Protein AF-A0A177BZF6-F1 (afdb_monomer)

Mean predicted aligned error: 12.52 Å

pLDDT: mean 72.09, std 21.75, range [30.7, 95.81]

Foldseek 3Di:
DPPLVPDDPVVLLVVLCVQQPVPAQADEFDDLALVVCCVPNVVGCQCVRDLVSVLSSVLSNLQRHAYEYQAVSRLVNVLVVCVVSPNNVSNLVRHAAYFHDPPPPDDPDDDPDRDGDRDGNDDVVVVVVVVVVVVVVVVVVVVVVVPPD

Structure (mmCIF, N/CA/C/O backbone):
data_AF-A0A177BZF6-F1
#
_entry.id   AF-A0A177BZF6-F1
#
loop_
_atom_site.group_PDB
_atom_site.id
_atom_site.type_symbol
_atom_site.label_atom_id
_atom_site.label_alt_id
_atom_site.label_comp_id
_atom_site.label_asym_id
_atom_site.label_entity_id
_atom_site.label_seq_id
_atom_site.pdbx_PD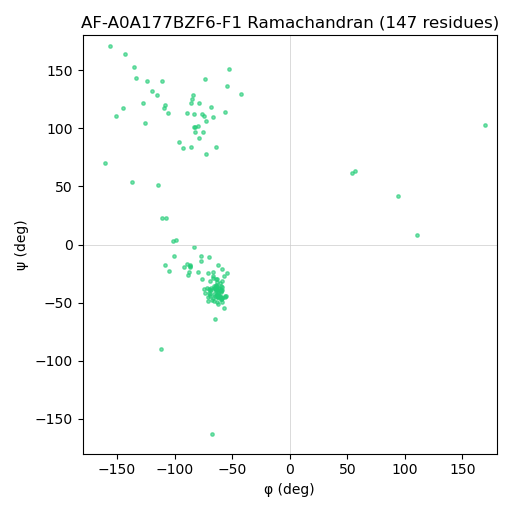B_ins_code
_atom_site.Cartn_x
_atom_site.Cartn_y
_atom_site.Cartn_z
_atom_site.occupancy
_atom_site.B_iso_or_equiv
_atom_site.auth_seq_id
_atom_site.auth_comp_id
_atom_site.auth_asym_id
_atom_site.auth_atom_id
_atom_site.pdbx_PDB_model_num
ATOM 1 N N . MET A 1 1 ? -21.850 8.627 13.837 1.00 49.38 1 MET A N 1
ATOM 2 C CA . MET A 1 1 ? -20.399 8.336 13.934 1.00 49.38 1 MET A CA 1
ATOM 3 C C . MET A 1 1 ? -20.130 7.046 13.176 1.00 49.38 1 MET A C 1
ATOM 5 O O . MET A 1 1 ? -20.983 6.170 13.214 1.00 49.38 1 MET A O 1
ATOM 9 N N . ALA A 1 2 ? -19.034 6.954 12.418 1.00 60.97 2 ALA A N 1
ATOM 10 C CA . ALA A 1 2 ? -18.772 5.789 11.570 1.00 60.97 2 ALA A CA 1
ATOM 11 C C . ALA A 1 2 ? -18.469 4.546 12.442 1.00 60.97 2 ALA A C 1
ATOM 13 O O . ALA A 1 2 ? -17.469 4.572 13.160 1.00 60.97 2 ALA A O 1
ATOM 14 N N . PRO A 1 3 ? -19.279 3.470 12.376 1.00 82.12 3 PRO A N 1
ATOM 15 C CA . PRO A 1 3 ? -19.195 2.310 13.279 1.00 82.12 3 PRO A CA 1
ATOM 16 C C . PRO A 1 3 ? -17.867 1.544 13.192 1.00 82.12 3 PRO A C 1
ATOM 18 O O . PRO A 1 3 ? -17.509 0.800 14.097 1.00 82.12 3 PRO A O 1
ATOM 21 N N . PHE A 1 4 ? -17.109 1.741 12.113 1.00 89.00 4 PHE A N 1
ATOM 22 C CA . PHE A 1 4 ? -15.803 1.115 11.941 1.00 89.00 4 PHE A CA 1
ATOM 23 C C . PHE A 1 4 ? -14.714 1.760 12.813 1.00 89.00 4 PHE A C 1
ATOM 25 O O . PHE A 1 4 ? -13.881 1.064 13.382 1.00 89.00 4 PHE A O 1
ATOM 32 N N . MET A 1 5 ? -14.733 3.090 12.964 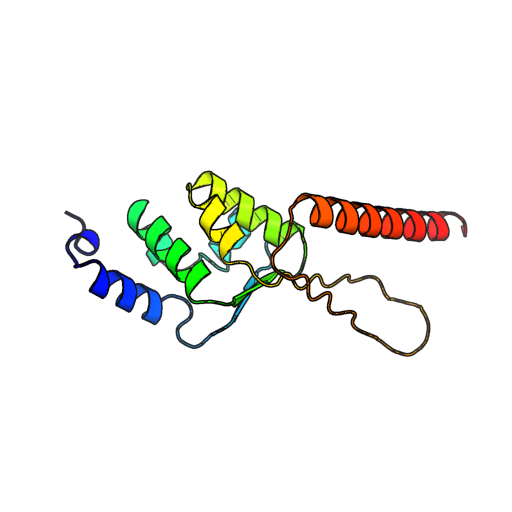1.00 91.06 5 MET A N 1
ATOM 33 C CA . MET A 1 5 ? -13.712 3.814 13.739 1.00 91.06 5 MET A CA 1
ATOM 34 C C . MET A 1 5 ? -13.914 3.699 15.254 1.00 91.06 5 MET A C 1
ATOM 36 O O . MET A 1 5 ? -13.002 4.016 16.007 1.00 91.06 5 MET A O 1
ATOM 40 N N . SER A 1 6 ? -15.085 3.243 15.708 1.00 93.62 6 SER A N 1
ATOM 41 C CA . SER A 1 6 ? -15.324 2.917 17.119 1.00 93.62 6 SER A CA 1
ATOM 42 C C . SER A 1 6 ? -14.720 1.578 17.548 1.00 93.62 6 SER A C 1
ATOM 44 O O . SER A 1 6 ? -14.713 1.278 18.737 1.00 93.62 6 SER A O 1
ATOM 46 N N . LEU A 1 7 ? -14.232 0.763 16.607 1.00 93.31 7 LEU A N 1
ATOM 47 C CA . LEU A 1 7 ? -13.551 -0.488 16.930 1.00 93.31 7 LEU A CA 1
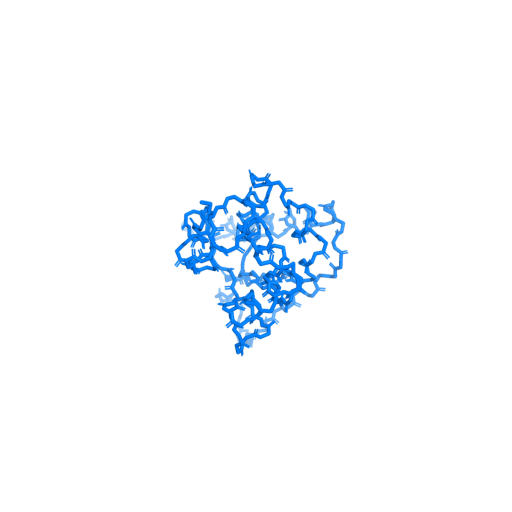ATOM 48 C C . LEU A 1 7 ? -12.146 -0.207 17.487 1.00 93.31 7 LEU A C 1
ATOM 50 O O . LEU A 1 7 ? -11.471 0.678 16.957 1.00 93.31 7 LEU A O 1
ATOM 54 N N . PRO A 1 8 ? -11.663 -0.979 18.477 1.00 95.00 8 PRO A N 1
ATOM 55 C CA . PRO A 1 8 ? -10.253 -1.004 18.863 1.00 95.00 8 PRO A CA 1
ATOM 56 C C . PRO A 1 8 ? -9.328 -1.272 17.670 1.00 95.00 8 PRO A C 1
ATOM 58 O O . PRO A 1 8 ? -9.721 -1.933 16.704 1.00 95.00 8 PRO A O 1
ATOM 61 N N . GLY A 1 9 ? -8.097 -0.758 17.732 1.00 92.31 9 GLY A N 1
ATOM 62 C CA . GLY A 1 9 ? -7.132 -0.869 16.633 1.00 92.31 9 GLY A CA 1
ATOM 63 C C . GLY A 1 9 ? -6.824 -2.319 16.261 1.00 92.31 9 GLY A C 1
ATOM 64 O O . GLY A 1 9 ? -6.748 -2.648 15.083 1.00 92.31 9 GLY A O 1
ATOM 65 N N . GLU A 1 10 ? -6.765 -3.204 17.250 1.00 94.75 10 GLU A N 1
ATOM 66 C CA . GLU A 1 10 ? -6.504 -4.634 17.090 1.00 94.75 10 GLU A CA 1
ATOM 67 C C . GLU A 1 10 ? -7.593 -5.314 16.254 1.00 94.75 10 GLU A C 1
ATOM 69 O O . GLU A 1 10 ? -7.296 -6.102 15.356 1.00 94.75 10 GLU A O 1
ATOM 74 N N . LEU A 1 11 ? -8.863 -4.964 16.497 1.00 95.75 11 LEU A N 1
ATOM 75 C CA . LEU A 1 11 ? -9.977 -5.486 15.707 1.00 95.75 11 LEU A CA 1
ATOM 76 C C . LEU A 1 11 ? -9.943 -4.948 14.276 1.00 95.75 11 LEU A C 1
ATOM 78 O O . LEU A 1 11 ? -10.239 -5.694 13.345 1.00 95.75 11 LEU A O 1
ATOM 82 N N . ARG A 1 12 ? -9.550 -3.682 14.076 1.00 95.81 12 ARG A N 1
ATOM 83 C CA . ARG A 1 12 ? -9.377 -3.131 12.723 1.00 95.81 12 ARG A CA 1
ATOM 84 C C . ARG A 1 12 ? -8.271 -3.867 11.969 1.00 95.81 12 ARG A C 1
ATOM 86 O O . ARG A 1 12 ? -8.503 -4.262 10.831 1.00 95.81 12 ARG A O 1
ATOM 93 N N . THR A 1 13 ? -7.135 -4.140 12.614 1.00 95.38 13 THR A N 1
ATOM 94 C CA . THR A 1 13 ? -6.036 -4.932 12.038 1.00 95.38 13 THR A CA 1
ATOM 95 C C . THR A 1 13 ? -6.480 -6.337 11.646 1.00 95.38 13 THR A C 1
ATOM 97 O O . THR A 1 13 ? -6.221 -6.758 10.521 1.00 95.38 13 THR A O 1
ATOM 100 N N . LEU A 1 14 ? -7.218 -7.036 12.514 1.00 95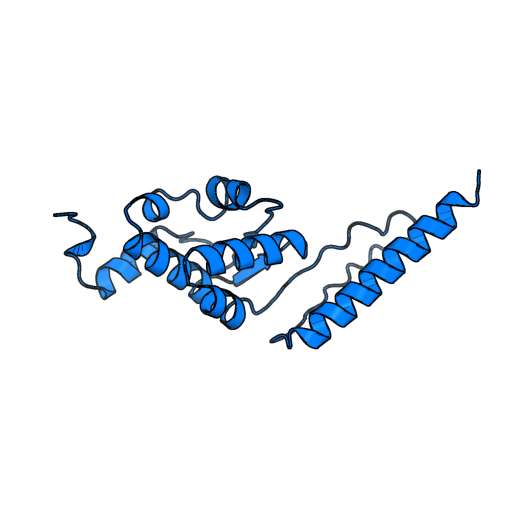.44 14 LEU A N 1
ATOM 101 C CA . LEU A 1 14 ? -7.776 -8.353 12.187 1.00 95.44 14 LEU A CA 1
ATOM 102 C C . LEU A 1 14 ? -8.717 -8.292 10.979 1.00 95.44 14 LEU A C 1
ATOM 104 O O . LEU A 1 14 ? -8.656 -9.154 10.104 1.00 95.44 14 LEU A O 1
ATOM 108 N N . ILE A 1 15 ? -9.558 -7.257 10.891 1.00 95.44 15 ILE A N 1
ATOM 109 C CA . ILE A 1 15 ? -10.420 -7.055 9.723 1.00 95.44 15 ILE A CA 1
ATOM 110 C C . ILE A 1 15 ? -9.572 -6.825 8.470 1.00 95.44 15 ILE A C 1
ATOM 112 O O . ILE A 1 15 ? -9.858 -7.439 7.443 1.00 95.44 15 ILE A O 1
ATOM 116 N N . TYR A 1 16 ? -8.529 -5.989 8.537 1.00 95.81 16 TYR A N 1
ATOM 117 C CA . TYR A 1 16 ? -7.611 -5.764 7.418 1.00 95.81 16 TYR A CA 1
ATOM 118 C C . TYR A 1 16 ? -6.992 -7.078 6.932 1.00 95.81 16 TYR A C 1
ATOM 120 O O . TYR A 1 16 ? -7.035 -7.347 5.735 1.00 95.81 16 TYR A O 1
ATOM 128 N N . ASP A 1 17 ? -6.527 -7.938 7.835 1.00 94.38 17 ASP A N 1
ATOM 129 C CA . ASP A 1 17 ? -5.926 -9.230 7.480 1.00 94.38 17 ASP A CA 1
ATOM 130 C C . ASP A 1 17 ? -6.918 -10.187 6.804 1.00 94.38 17 ASP A C 1
ATOM 132 O O . ASP A 1 17 ? -6.555 -10.921 5.881 1.00 94.38 17 ASP A O 1
ATOM 136 N N . MET A 1 18 ? -8.188 -10.148 7.213 1.00 94.31 18 MET A N 1
ATOM 137 C CA . MET A 1 18 ? -9.243 -10.976 6.623 1.00 94.31 18 MET A CA 1
ATOM 138 C C . MET A 1 18 ? -9.715 -10.474 5.253 1.00 94.31 18 MET A C 1
ATOM 140 O O . MET A 1 18 ? -10.162 -11.273 4.431 1.00 94.31 18 MET A O 1
ATOM 144 N N . VAL A 1 19 ? -9.647 -9.166 4.987 1.00 94.19 19 VAL A N 1
ATOM 145 C CA . VAL A 1 19 ? -10.209 -8.571 3.757 1.00 94.19 19 VAL A CA 1
ATOM 146 C C . VAL A 1 19 ? -9.158 -8.192 2.715 1.00 94.19 19 VAL A C 1
ATOM 148 O O . VAL A 1 19 ? -9.481 -8.090 1.529 1.00 94.19 19 VAL A O 1
ATOM 151 N N . LEU A 1 20 ? -7.904 -7.980 3.116 1.00 93.62 20 LEU A N 1
ATOM 152 C CA . LEU A 1 20 ? -6.807 -7.616 2.222 1.00 93.62 20 LEU A CA 1
ATOM 153 C C . LEU A 1 20 ? -6.069 -8.871 1.762 1.00 93.62 20 LEU A C 1
ATOM 155 O O . LEU A 1 20 ? -5.023 -9.237 2.291 1.00 93.62 20 LEU A O 1
ATOM 159 N N . PHE A 1 21 ? -6.612 -9.512 0.726 1.00 92.06 21 PHE A N 1
ATOM 160 C CA . PHE A 1 21 ? -6.009 -10.685 0.087 1.00 92.06 21 PHE A CA 1
ATOM 161 C C . PHE A 1 21 ? -5.707 -11.818 1.096 1.00 92.06 21 PHE A C 1
ATOM 163 O O . PHE A 1 21 ? -4.548 -12.213 1.250 1.00 92.06 21 PHE A O 1
ATOM 170 N N . PRO A 1 22 ? -6.730 -12.376 1.776 1.00 92.56 22 PRO A N 1
ATOM 171 C CA . PRO A 1 22 ? -6.544 -13.296 2.908 1.00 92.56 22 PRO A CA 1
ATOM 172 C C . PRO A 1 22 ? -5.746 -14.558 2.558 1.00 92.56 22 PRO A C 1
ATOM 174 O O . PRO A 1 22 ? -5.007 -15.076 3.386 1.00 92.56 22 PRO A O 1
ATOM 177 N N . HIS A 1 23 ? -5.855 -15.032 1.316 1.00 93.50 23 HIS A N 1
ATOM 178 C CA . HIS A 1 23 ? -5.192 -16.255 0.851 1.00 93.50 23 HIS A CA 1
ATOM 179 C C . HIS A 1 23 ? -3.899 -16.009 0.070 1.00 93.50 23 HIS A C 1
ATOM 181 O O . HIS A 1 23 ? -3.306 -16.956 -0.437 1.00 93.50 23 HIS A O 1
ATOM 187 N N . HIS A 1 24 ? -3.459 -14.756 -0.051 1.00 91.50 24 HIS A N 1
ATOM 188 C CA . HIS A 1 24 ? -2.267 -14.417 -0.820 1.00 91.50 24 HIS A CA 1
ATOM 189 C C . HIS A 1 24 ? -1.203 -13.856 0.119 1.00 91.50 24 HIS A C 1
ATOM 191 O O . HIS A 1 24 ? -1.465 -12.937 0.897 1.00 91.50 24 HIS A O 1
ATOM 197 N N . SER A 1 25 ? 0.003 -14.409 0.039 1.00 87.44 25 SER A N 1
ATOM 198 C CA . SER A 1 25 ? 1.205 -13.871 0.686 1.00 87.44 25 SER A CA 1
ATOM 199 C C . SER A 1 25 ? 1.907 -12.827 -0.185 1.00 87.44 25 SER A C 1
ATOM 201 O O . SER A 1 25 ? 2.689 -12.021 0.316 1.00 87.44 25 SER A O 1
ATOM 203 N N . CYS A 1 26 ? 1.608 -12.819 -1.485 1.00 87.44 26 CYS A N 1
ATOM 204 C CA . CYS A 1 26 ? 2.222 -11.953 -2.476 1.00 87.44 26 CYS A CA 1
ATOM 205 C C . CYS A 1 26 ? 1.168 -11.310 -3.385 1.00 87.44 26 CYS A C 1
ATOM 207 O O . CYS A 1 26 ? 0.168 -11.941 -3.729 1.00 87.44 26 CYS A O 1
ATOM 209 N N . ILE A 1 27 ? 1.401 -10.053 -3.767 1.00 88.81 27 ILE A N 1
ATOM 210 C CA . ILE A 1 27 ? 0.550 -9.285 -4.674 1.00 88.81 27 ILE A CA 1
ATOM 211 C C . ILE A 1 27 ? 1.417 -8.724 -5.793 1.00 88.81 27 ILE A C 1
ATOM 213 O O . ILE A 1 27 ? 2.343 -7.953 -5.543 1.00 88.81 27 ILE A O 1
ATOM 217 N N . GLN A 1 28 ? 1.075 -9.077 -7.028 1.00 88.25 28 GLN A N 1
ATOM 218 C CA . GLN A 1 28 ? 1.666 -8.468 -8.212 1.00 88.25 28 GLN A CA 1
ATOM 219 C C . GLN A 1 28 ? 0.920 -7.183 -8.570 1.00 88.25 28 GLN A C 1
ATOM 221 O O . GLN A 1 28 ? -0.301 -7.173 -8.734 1.00 88.25 28 GLN A O 1
ATOM 226 N N . ILE A 1 29 ? 1.666 -6.091 -8.683 1.00 87.19 29 ILE A N 1
ATOM 227 C CA . ILE A 1 29 ? 1.171 -4.763 -9.012 1.00 87.19 29 ILE A CA 1
ATOM 228 C C . ILE A 1 29 ? 1.619 -4.426 -10.427 1.00 87.19 29 ILE A C 1
ATOM 230 O O . ILE A 1 29 ? 2.810 -4.353 -10.732 1.00 87.19 29 ILE A O 1
ATOM 234 N N . HIS A 1 30 ? 0.624 -4.187 -11.272 1.00 88.25 30 HIS A N 1
ATOM 235 C CA . HIS A 1 30 ? 0.788 -3.676 -12.620 1.00 88.25 30 HIS A CA 1
ATOM 236 C C . HIS A 1 30 ? -0.089 -2.429 -12.738 1.00 88.25 30 HIS A C 1
ATOM 238 O O . HIS A 1 30 ? -1.320 -2.523 -12.739 1.00 88.25 30 HIS A O 1
ATOM 244 N N . ALA A 1 31 ? 0.543 -1.257 -12.719 1.00 88.94 31 ALA A N 1
ATOM 245 C CA . ALA A 1 31 ? -0.153 0.021 -12.696 1.00 88.94 31 ALA A CA 1
ATOM 246 C C . ALA A 1 31 ? 0.682 1.113 -13.364 1.00 88.94 31 ALA A C 1
ATOM 248 O O . ALA A 1 31 ? 1.671 1.573 -12.809 1.00 88.94 31 ALA A O 1
ATOM 249 N N . SER A 1 32 ? 0.249 1.592 -14.524 1.00 87.31 32 SER A N 1
ATOM 250 C CA . SER A 1 32 ? 0.912 2.722 -15.185 1.00 87.31 32 SER A CA 1
ATOM 251 C C . SER A 1 32 ? 0.372 4.067 -14.690 1.00 87.31 32 SER A C 1
ATOM 253 O O . SER A 1 32 ? 1.025 5.094 -14.850 1.00 87.31 32 SER A O 1
ATOM 255 N N . HIS A 1 33 ? -0.825 4.071 -14.090 1.00 89.75 33 HIS A N 1
ATOM 256 C CA . HIS A 1 33 ? -1.467 5.257 -13.532 1.00 89.75 33 HIS A CA 1
ATOM 257 C C . HIS A 1 33 ? -2.063 4.979 -12.144 1.00 89.75 33 HIS A C 1
ATOM 259 O O . HIS A 1 33 ? -2.531 3.871 -11.874 1.00 89.75 33 HIS A O 1
ATOM 265 N N . PRO A 1 34 ? -2.187 5.992 -11.261 1.00 87.94 34 PRO A N 1
ATOM 266 C CA . PRO A 1 34 ? -2.798 5.809 -9.939 1.00 87.94 34 PRO A CA 1
ATOM 267 C C . PRO A 1 34 ? -4.234 5.266 -9.988 1.00 87.94 34 PRO A C 1
ATOM 269 O O . PRO A 1 34 ? -4.689 4.590 -9.068 1.00 87.94 34 PRO A O 1
ATOM 272 N N . LYS A 1 35 ? -4.960 5.535 -11.081 1.00 90.06 35 LYS A N 1
ATOM 273 C CA . LYS A 1 35 ? -6.304 4.986 -11.319 1.00 90.06 35 LYS A CA 1
ATOM 274 C C . LYS A 1 35 ? -6.296 3.463 -11.469 1.00 90.06 35 LYS A C 1
ATOM 276 O O . LYS A 1 35 ? -7.291 2.835 -11.113 1.00 90.06 35 LYS A O 1
ATOM 281 N N . ASP A 1 36 ? -5.205 2.883 -11.957 1.00 91.81 36 ASP A N 1
ATOM 282 C CA . ASP A 1 36 ? -5.074 1.439 -12.143 1.00 91.81 36 ASP A CA 1
ATOM 283 C C . ASP A 1 36 ? -4.975 0.745 -10.787 1.00 91.81 36 ASP A C 1
ATOM 285 O O . ASP A 1 36 ? -5.704 -0.213 -10.546 1.00 91.81 36 ASP A O 1
ATOM 289 N N . LEU A 1 37 ? -4.215 1.320 -9.843 1.00 90.94 37 LEU A N 1
ATOM 290 C CA . LEU A 1 37 ? -4.154 0.842 -8.456 1.00 90.94 37 LEU A CA 1
ATOM 291 C C . LEU A 1 37 ? -5.543 0.779 -7.816 1.00 90.94 37 LEU A C 1
ATOM 293 O O . LEU A 1 37 ? -5.886 -0.214 -7.183 1.00 90.94 37 LEU A O 1
ATOM 297 N N . LEU A 1 38 ? -6.375 1.806 -8.013 1.00 89.75 38 LEU A N 1
ATOM 298 C CA . LEU A 1 38 ? -7.748 1.846 -7.488 1.00 89.75 38 LEU A CA 1
ATOM 299 C C . LEU A 1 38 ? -8.677 0.804 -8.130 1.00 89.75 38 LEU A C 1
ATOM 301 O O . LEU A 1 38 ? -9.700 0.440 -7.542 1.00 89.75 38 LEU A O 1
ATOM 305 N N . ARG A 1 39 ? -8.350 0.342 -9.339 1.00 88.94 39 ARG A N 1
ATOM 306 C CA . ARG A 1 39 ? -9.107 -0.682 -10.071 1.00 88.94 39 ARG A CA 1
ATOM 307 C C . ARG A 1 39 ? -8.646 -2.098 -9.739 1.00 88.94 39 ARG A C 1
ATOM 309 O O . ARG A 1 39 ? -9.462 -3.013 -9.840 1.00 88.94 39 ARG A O 1
ATOM 316 N N . THR A 1 40 ? -7.390 -2.271 -9.333 1.00 91.06 40 THR A N 1
ATOM 317 C CA . THR A 1 40 ? -6.771 -3.571 -9.053 1.00 91.06 40 THR A CA 1
ATOM 318 C C . THR A 1 40 ? -6.484 -3.736 -7.557 1.00 91.06 40 THR A C 1
ATOM 320 O O . THR A 1 40 ? -7.352 -4.193 -6.812 1.00 91.06 40 THR A O 1
ATOM 323 N N . THR A 1 41 ? -5.301 -3.331 -7.099 1.00 90.44 41 THR A N 1
ATOM 324 C CA . THR A 1 41 ? -4.761 -3.579 -5.754 1.00 90.44 41 THR A CA 1
ATOM 325 C C . THR A 1 41 ? -5.591 -2.936 -4.641 1.00 90.44 41 THR A C 1
ATOM 327 O O . THR A 1 41 ? -5.773 -3.514 -3.573 1.00 90.44 41 THR A O 1
ATOM 330 N N . LEU A 1 42 ? -6.149 -1.754 -4.898 1.00 92.38 42 LEU A N 1
ATOM 331 C CA . LEU A 1 42 ? -6.911 -0.941 -3.946 1.00 92.38 42 LEU A CA 1
ATOM 332 C C . LEU A 1 42 ? -8.416 -0.950 -4.253 1.00 92.38 42 LEU A C 1
ATOM 334 O O . LEU A 1 42 ? -9.153 -0.046 -3.854 1.00 92.38 42 LEU A O 1
ATOM 338 N N . LYS A 1 43 ? -8.894 -1.978 -4.966 1.00 93.25 43 LYS A N 1
ATOM 339 C CA . LYS A 1 43 ? -10.310 -2.132 -5.335 1.00 93.25 43 LYS A CA 1
ATOM 340 C C . LYS A 1 43 ? -11.221 -2.372 -4.127 1.00 93.25 43 LYS A C 1
ATOM 342 O O . LYS A 1 43 ? -12.409 -2.048 -4.201 1.00 93.25 43 LYS A O 1
ATOM 347 N N . SER A 1 44 ? -10.689 -2.954 -3.047 1.00 92.62 44 SER A N 1
ATOM 348 C CA . SER A 1 44 ? -11.471 -3.331 -1.865 1.00 92.62 44 SER A CA 1
ATOM 349 C C . SER A 1 44 ? -12.262 -2.136 -1.303 1.00 92.62 44 SER A C 1
ATOM 351 O O . SER A 1 44 ? -11.702 -1.041 -1.178 1.00 92.62 44 SER A O 1
ATOM 353 N N . PRO A 1 45 ? -13.545 -2.316 -0.922 1.00 92.06 45 PRO A N 1
ATOM 354 C CA . PRO A 1 45 ? -14.363 -1.247 -0.347 1.00 92.06 45 PRO A CA 1
ATOM 355 C C . PRO A 1 45 ? -13.744 -0.574 0.882 1.00 92.06 45 PRO A C 1
ATOM 357 O O . PRO A 1 45 ? -14.039 0.591 1.146 1.00 92.06 45 PRO A O 1
ATOM 360 N N . ILE A 1 46 ? -12.852 -1.263 1.602 1.00 93.06 46 ILE A N 1
ATOM 361 C CA . ILE A 1 46 ? -12.209 -0.731 2.807 1.00 93.06 46 ILE A CA 1
ATOM 362 C C . ILE A 1 46 ? -11.412 0.552 2.533 1.00 93.06 46 ILE A C 1
ATOM 364 O O . ILE A 1 46 ? -11.480 1.502 3.309 1.00 93.06 46 ILE A O 1
ATOM 368 N N . PHE A 1 47 ? -10.779 0.657 1.359 1.00 92.19 47 PHE A N 1
ATOM 369 C CA . PHE A 1 47 ? -10.035 1.851 0.941 1.00 92.19 47 PHE A CA 1
ATOM 370 C C . PHE A 1 47 ? -10.939 3.058 0.628 1.00 92.19 47 PHE A C 1
ATOM 372 O O . PHE A 1 47 ? -10.452 4.184 0.462 1.00 92.19 47 PHE A O 1
ATOM 379 N N . ARG A 1 48 ? -12.260 2.847 0.541 1.00 90.44 48 ARG A N 1
ATOM 380 C CA . ARG A 1 48 ? -13.261 3.881 0.237 1.00 90.44 48 ARG A CA 1
ATOM 381 C C . ARG A 1 48 ? -13.996 4.401 1.472 1.00 90.44 48 ARG A C 1
ATOM 383 O O . ARG A 1 48 ? -14.689 5.401 1.339 1.00 90.44 48 ARG A O 1
ATOM 390 N N . LE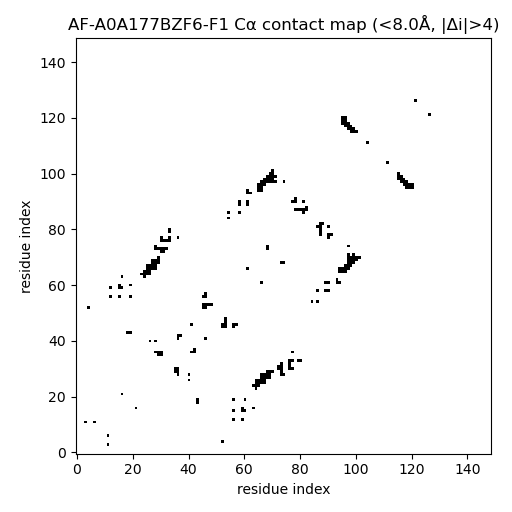U A 1 49 ? -13.836 3.775 2.643 1.00 90.38 49 LEU A N 1
ATOM 391 C CA . LEU A 1 49 ? -14.584 4.143 3.852 1.00 90.38 49 LEU A CA 1
ATOM 392 C C . LEU A 1 49 ? -14.248 5.557 4.341 1.00 90.38 49 LEU A C 1
ATOM 394 O O . LEU A 1 49 ? -15.105 6.436 4.351 1.00 90.38 49 LEU A O 1
ATOM 398 N N . CYS A 1 50 ? -13.002 5.795 4.745 1.00 91.19 50 CYS A N 1
ATOM 399 C CA . CYS A 1 50 ? -12.519 7.123 5.116 1.00 91.19 50 CYS A CA 1
ATOM 400 C C . CYS A 1 50 ? -10.996 7.207 4.954 1.00 91.19 50 CYS A C 1
ATOM 402 O O . CYS A 1 50 ? -10.330 6.198 4.715 1.00 91.19 50 CYS A O 1
ATOM 404 N N . ARG A 1 51 ? -10.434 8.418 5.077 1.00 89.62 51 ARG A N 1
ATOM 405 C CA . ARG A 1 51 ? -8.991 8.647 4.904 1.00 89.62 51 ARG A CA 1
ATOM 406 C C . ARG A 1 51 ? -8.154 7.841 5.901 1.00 89.62 51 ARG A C 1
ATOM 408 O O . ARG A 1 51 ? -7.203 7.197 5.485 1.00 89.62 51 ARG A O 1
ATOM 415 N N . THR A 1 52 ? -8.542 7.826 7.175 1.00 90.81 52 THR A N 1
ATOM 416 C CA . THR A 1 52 ? -7.810 7.103 8.225 1.00 90.81 52 THR A CA 1
ATOM 417 C C . THR A 1 52 ? -7.789 5.600 7.969 1.00 90.81 52 THR A C 1
ATOM 419 O O . THR A 1 52 ? -6.719 5.008 7.933 1.00 90.81 52 THR A O 1
ATOM 422 N N . VAL A 1 53 ? -8.948 4.997 7.683 1.00 92.19 53 VAL A N 1
ATOM 423 C CA . VAL A 1 53 ? -9.039 3.562 7.361 1.00 92.19 53 VAL A CA 1
ATOM 424 C C . VAL A 1 53 ? -8.236 3.221 6.113 1.00 92.19 53 VAL A C 1
ATOM 426 O O . VAL A 1 53 ? -7.584 2.187 6.065 1.00 92.19 53 VAL A O 1
ATOM 429 N N . ARG A 1 54 ? -8.243 4.098 5.103 1.00 91.88 54 ARG A N 1
ATOM 430 C CA . ARG A 1 54 ? -7.437 3.904 3.895 1.00 91.88 54 ARG A CA 1
ATOM 431 C C . ARG A 1 54 ? -5.946 3.840 4.216 1.00 91.88 54 ARG A C 1
ATOM 433 O O . ARG A 1 54 ? -5.286 2.970 3.665 1.00 91.88 54 ARG A O 1
ATOM 440 N N . HIS A 1 55 ? -5.442 4.735 5.064 1.00 90.69 55 HIS A N 1
ATOM 441 C CA . HIS A 1 55 ? -4.032 4.735 5.462 1.00 90.69 55 HIS A CA 1
ATOM 442 C C . HIS A 1 55 ? -3.693 3.485 6.272 1.00 90.69 55 HIS A C 1
ATOM 444 O O . HIS A 1 55 ? -2.749 2.783 5.937 1.00 90.69 55 HIS A O 1
ATOM 450 N N . GLU A 1 56 ? -4.498 3.151 7.285 1.00 92.81 56 GLU A N 1
ATOM 451 C CA . GLU A 1 56 ? -4.264 1.960 8.109 1.00 92.81 56 GLU A CA 1
ATOM 452 C C . GLU A 1 56 ? -4.285 0.675 7.267 1.00 92.81 56 GLU A C 1
ATOM 454 O O . GLU A 1 56 ? -3.372 -0.143 7.354 1.00 92.81 56 GLU A O 1
ATOM 459 N N . ALA A 1 57 ? -5.288 0.522 6.398 1.00 93.94 57 ALA A N 1
ATOM 460 C CA . ALA A 1 57 ? -5.397 -0.622 5.501 1.00 93.94 57 ALA A CA 1
ATOM 461 C C . ALA A 1 57 ? -4.232 -0.678 4.503 1.00 93.94 57 ALA A C 1
ATOM 463 O O . ALA A 1 57 ? -3.730 -1.758 4.203 1.00 93.94 57 ALA A O 1
ATOM 464 N N . PHE A 1 58 ? -3.793 0.468 3.974 1.00 92.94 58 PHE A N 1
ATOM 465 C CA . PHE A 1 58 ? -2.677 0.525 3.031 1.00 92.94 58 PHE A CA 1
ATOM 466 C C . PHE A 1 58 ? -1.351 0.187 3.713 1.00 92.94 58 PHE A C 1
ATOM 468 O O . PHE A 1 58 ? -0.593 -0.633 3.202 1.00 92.94 58 PHE A O 1
ATOM 475 N N . ALA A 1 59 ? -1.112 0.739 4.901 1.00 90.50 59 ALA A N 1
ATOM 476 C CA . ALA A 1 59 ? 0.053 0.411 5.705 1.00 90.50 59 ALA A CA 1
ATOM 477 C C . ALA A 1 59 ? 0.091 -1.083 6.035 1.00 90.50 59 ALA A C 1
ATOM 479 O O . ALA A 1 59 ? 1.110 -1.741 5.820 1.00 90.50 59 ALA A O 1
ATOM 480 N N . ARG A 1 60 ? -1.051 -1.643 6.453 1.00 93.19 60 ARG A N 1
ATOM 481 C CA . ARG A 1 60 ? -1.163 -3.068 6.752 1.00 93.19 60 ARG A CA 1
ATOM 482 C C . ARG A 1 60 ? -0.958 -3.943 5.518 1.00 93.19 60 ARG A C 1
ATOM 484 O O . ARG A 1 60 ? -0.331 -4.995 5.619 1.00 93.19 60 ARG A O 1
ATOM 491 N N . LEU A 1 61 ? -1.442 -3.518 4.349 1.00 92.12 61 LEU A N 1
ATOM 492 C CA . LEU A 1 61 ? -1.191 -4.200 3.077 1.00 92.12 61 LEU A CA 1
ATOM 493 C C . LEU A 1 61 ? 0.312 -4.285 2.785 1.00 92.12 61 LEU A C 1
ATOM 495 O O . LEU A 1 61 ? 0.806 -5.363 2.466 1.00 92.12 61 LEU A O 1
ATOM 499 N N . CYS A 1 62 ? 1.023 -3.162 2.904 1.00 88.81 62 CYS A N 1
ATOM 500 C CA . CYS A 1 62 ? 2.461 -3.091 2.655 1.00 88.81 62 CYS A CA 1
ATOM 501 C C . CYS A 1 62 ? 3.269 -3.917 3.663 1.00 88.81 62 CYS A C 1
ATOM 503 O O . CYS A 1 62 ? 4.244 -4.545 3.278 1.00 88.81 62 CYS A O 1
ATOM 505 N N . GLU A 1 63 ? 2.862 -3.943 4.930 1.00 87.94 63 GLU A N 1
ATOM 506 C CA . GLU A 1 63 ? 3.545 -4.708 5.978 1.00 87.94 63 GLU A CA 1
ATOM 507 C C . GLU A 1 63 ? 3.306 -6.224 5.858 1.00 87.94 63 GLU A C 1
ATOM 509 O O . GLU A 1 63 ? 4.220 -7.025 6.047 1.00 87.94 63 GLU A O 1
ATOM 514 N N . SER A 1 64 ? 2.070 -6.635 5.559 1.00 89.94 64 SER A N 1
ATOM 515 C CA . SER A 1 64 ? 1.661 -8.046 5.613 1.00 89.94 64 SER A CA 1
ATOM 516 C C . SER A 1 64 ? 1.880 -8.822 4.315 1.00 89.94 64 SER A C 1
ATOM 518 O O . SER A 1 64 ? 1.827 -10.054 4.338 1.00 89.94 64 SER A O 1
ATOM 520 N N . LYS A 1 65 ? 2.081 -8.137 3.180 1.00 87.69 65 LYS A N 1
ATOM 521 C CA . LYS A 1 65 ? 2.153 -8.761 1.851 1.00 87.69 65 LYS A CA 1
ATOM 522 C C . LYS A 1 65 ? 3.455 -8.428 1.142 1.00 87.69 65 LYS A C 1
ATOM 524 O O . LYS A 1 65 ? 3.904 -7.288 1.121 1.00 87.69 65 LYS A O 1
ATOM 529 N N . HIS A 1 66 ? 4.002 -9.419 0.445 1.00 86.06 66 HIS A N 1
ATOM 530 C CA . HIS A 1 66 ? 5.100 -9.198 -0.486 1.00 86.06 66 HIS A CA 1
ATOM 531 C C . HIS A 1 66 ? 4.576 -8.532 -1.759 1.00 86.06 66 HIS A C 1
ATOM 533 O O . HIS A 1 66 ? 3.863 -9.156 -2.547 1.00 86.06 66 HIS A O 1
ATOM 539 N N . LEU A 1 67 ? 4.931 -7.266 -1.966 1.00 85.44 67 LEU A N 1
ATOM 540 C CA . LEU A 1 67 ? 4.575 -6.536 -3.179 1.00 85.44 67 LEU A CA 1
ATOM 541 C C . LEU A 1 67 ? 5.613 -6.811 -4.265 1.00 85.44 67 LEU A C 1
ATOM 543 O O . LEU A 1 67 ? 6.795 -6.551 -4.068 1.00 85.44 67 LEU A O 1
ATOM 547 N N . GLN A 1 68 ? 5.161 -7.334 -5.400 1.00 84.56 68 GLN A N 1
ATOM 548 C CA . GLN A 1 68 ? 5.965 -7.518 -6.604 1.00 84.56 68 GLN A CA 1
ATOM 549 C C . GLN A 1 68 ? 5.479 -6.547 -7.672 1.00 84.56 68 GLN A C 1
ATOM 551 O O . GLN A 1 68 ? 4.278 -6.348 -7.835 1.00 84.56 68 GLN A O 1
ATOM 556 N N . PHE A 1 69 ? 6.396 -5.965 -8.430 1.00 81.19 69 PHE A N 1
ATOM 557 C CA . PHE A 1 69 ? 6.076 -5.009 -9.488 1.00 81.19 69 PHE A CA 1
ATOM 558 C C . PHE A 1 69 ? 6.585 -5.557 -10.794 1.00 81.19 69 PHE A C 1
ATOM 560 O O . PHE A 1 69 ? 7.737 -5.959 -10.819 1.00 81.19 69 PHE A O 1
ATOM 567 N N . ARG A 1 70 ? 5.766 -5.547 -11.850 1.00 75.56 70 ARG A N 1
ATOM 568 C CA . ARG A 1 70 ? 6.210 -6.011 -13.173 1.00 75.56 70 ARG A CA 1
ATOM 569 C C . ARG A 1 70 ? 7.291 -5.107 -13.764 1.00 75.56 70 ARG A C 1
ATOM 571 O O . ARG A 1 70 ? 8.214 -5.578 -14.416 1.00 75.56 70 ARG A O 1
ATOM 578 N N . ASP A 1 71 ? 7.150 -3.809 -13.538 1.00 75.38 71 ASP A N 1
ATOM 579 C CA . ASP A 1 71 ? 7.991 -2.769 -14.106 1.00 75.38 71 ASP A CA 1
ATOM 580 C C . ASP A 1 71 ? 8.216 -1.635 -13.095 1.00 75.38 71 ASP A C 1
ATOM 582 O O . ASP A 1 71 ? 7.509 -1.493 -12.088 1.00 75.38 71 ASP A O 1
ATOM 586 N N . TYR A 1 72 ? 9.219 -0.802 -13.375 1.00 76.62 72 TYR A N 1
ATOM 587 C CA . TYR A 1 72 ? 9.544 0.356 -12.543 1.00 76.62 72 TYR A CA 1
ATOM 588 C C . TYR A 1 72 ? 8.410 1.387 -12.494 1.00 76.62 72 TYR A C 1
ATOM 590 O O . TYR A 1 72 ? 8.205 2.036 -11.467 1.00 76.62 72 TYR A O 1
ATOM 598 N N . MET A 1 73 ? 7.636 1.525 -13.574 1.00 82.62 73 MET A N 1
ATOM 599 C CA . MET A 1 73 ? 6.519 2.470 -13.618 1.00 82.62 73 MET A CA 1
ATOM 600 C C . MET A 1 73 ? 5.426 2.101 -12.614 1.00 82.62 73 MET A C 1
ATOM 602 O O . MET A 1 73 ? 4.869 2.986 -11.967 1.00 82.62 73 MET A O 1
ATOM 606 N N . SER A 1 74 ? 5.185 0.812 -12.402 1.00 85.00 74 SER A N 1
ATOM 607 C CA . SER A 1 74 ? 4.250 0.274 -11.418 1.00 85.00 74 SER A CA 1
ATOM 608 C C . SER A 1 74 ? 4.699 0.568 -9.996 1.00 85.00 74 SER A C 1
ATOM 610 O O . SER A 1 74 ? 3.893 1.014 -9.174 1.00 85.00 74 SER A O 1
ATOM 612 N N . TYR A 1 75 ? 5.994 0.409 -9.720 1.00 85.50 75 TYR A N 1
ATOM 613 C CA . TYR A 1 75 ? 6.578 0.808 -8.442 1.00 85.50 75 TYR A CA 1
ATOM 614 C C . TYR A 1 75 ? 6.456 2.320 -8.213 1.00 85.50 75 TYR A C 1
ATOM 616 O O . TYR A 1 75 ? 5.913 2.757 -7.197 1.00 85.50 75 TYR A O 1
ATOM 624 N N . LYS A 1 76 ? 6.879 3.131 -9.189 1.00 84.81 76 LYS A N 1
ATOM 625 C CA . LYS A 1 76 ? 6.818 4.596 -9.115 1.00 84.81 76 LYS A CA 1
ATOM 626 C C . LYS A 1 76 ? 5.386 5.098 -8.936 1.00 84.81 76 LYS A C 1
ATOM 628 O O . LYS A 1 76 ? 5.154 6.022 -8.160 1.00 84.81 76 LYS A O 1
ATOM 633 N N . THR A 1 77 ? 4.423 4.467 -9.604 1.00 89.94 77 THR A N 1
ATOM 634 C CA . THR A 1 77 ? 2.998 4.790 -9.488 1.00 89.94 77 THR A CA 1
ATOM 635 C C . THR A 1 77 ? 2.470 4.494 -8.087 1.00 89.94 77 THR A C 1
ATOM 637 O O . THR A 1 77 ? 1.772 5.334 -7.512 1.00 89.94 77 THR A O 1
ATOM 640 N N . LEU A 1 78 ? 2.828 3.344 -7.500 1.00 89.38 78 LEU A N 1
ATOM 641 C CA . LEU A 1 78 ? 2.483 3.031 -6.111 1.00 89.38 78 LEU A CA 1
ATOM 642 C C . LEU A 1 78 ? 3.128 4.021 -5.140 1.00 89.38 78 LEU A C 1
ATOM 644 O O . LEU A 1 78 ? 2.447 4.530 -4.252 1.00 89.38 78 LEU A O 1
ATOM 648 N N . LEU A 1 79 ? 4.410 4.332 -5.327 1.00 88.44 79 LEU A N 1
ATOM 649 C CA . LEU A 1 79 ? 5.134 5.262 -4.468 1.00 88.44 79 LEU A CA 1
ATOM 650 C C . LEU A 1 79 ? 4.547 6.677 -4.542 1.00 88.44 79 LEU A C 1
ATOM 652 O O . LEU A 1 79 ? 4.346 7.323 -3.516 1.00 88.44 79 LEU A O 1
ATOM 656 N N . GLN A 1 80 ? 4.217 7.155 -5.741 1.00 88.50 80 GLN A N 1
ATOM 657 C CA . GLN A 1 80 ? 3.561 8.447 -5.925 1.00 88.50 80 GLN A CA 1
ATOM 658 C C . GLN A 1 80 ? 2.181 8.465 -5.262 1.00 88.50 80 GLN A C 1
ATOM 660 O O . GLN A 1 80 ? 1.838 9.431 -4.580 1.00 88.50 80 GLN A O 1
ATOM 665 N N . TYR A 1 81 ? 1.401 7.392 -5.415 1.00 89.81 81 TYR A N 1
ATOM 666 C CA . TYR A 1 81 ? 0.125 7.250 -4.722 1.00 89.81 81 TYR A CA 1
ATOM 667 C C . TYR A 1 81 ? 0.304 7.295 -3.196 1.00 89.81 81 TYR A C 1
ATOM 669 O O . TYR A 1 81 ? -0.392 8.055 -2.524 1.00 89.81 81 TYR A O 1
ATOM 677 N N . ALA A 1 82 ? 1.271 6.548 -2.661 1.00 88.12 82 ALA A N 1
ATOM 678 C CA . ALA A 1 82 ? 1.582 6.502 -1.238 1.00 88.12 82 ALA A CA 1
ATOM 679 C C . ALA A 1 82 ? 2.013 7.872 -0.697 1.00 88.12 82 ALA A C 1
ATOM 681 O O . ALA A 1 82 ? 1.504 8.329 0.325 1.00 88.12 82 ALA A O 1
ATOM 682 N N . ARG A 1 83 ? 2.878 8.592 -1.419 1.00 85.06 83 ARG A N 1
ATOM 683 C CA . ARG A 1 83 ? 3.277 9.965 -1.071 1.00 85.06 83 ARG A CA 1
ATOM 684 C C . ARG A 1 83 ? 2.085 10.921 -1.042 1.00 85.06 83 ARG A C 1
ATOM 686 O O . ARG A 1 83 ? 1.990 11.729 -0.126 1.00 85.06 83 ARG A O 1
ATOM 693 N N . ASN A 1 84 ? 1.148 10.786 -1.980 1.00 85.50 84 ASN A N 1
ATOM 694 C CA . ASN A 1 84 ? -0.051 11.627 -2.028 1.00 85.50 84 ASN A CA 1
ATOM 695 C C . ASN A 1 84 ? -1.002 11.392 -0.848 1.00 85.50 84 ASN A C 1
ATOM 697 O O . ASN A 1 84 ? -1.734 12.305 -0.465 1.00 85.50 84 ASN A O 1
ATOM 701 N N . ILE A 1 85 ? -1.017 10.186 -0.276 1.00 82.44 85 ILE A N 1
ATOM 702 C CA . ILE A 1 85 ? -1.803 9.911 0.932 1.00 82.44 85 ILE A CA 1
ATOM 703 C C . ILE A 1 85 ? -1.020 10.230 2.213 1.00 82.44 85 ILE A C 1
ATOM 705 O O . ILE A 1 85 ? -1.640 10.631 3.192 1.00 82.44 85 ILE A O 1
ATOM 709 N N . GLY A 1 86 ? 0.315 10.231 2.175 1.00 80.44 86 GLY A N 1
ATOM 710 C CA . GLY A 1 86 ? 1.194 10.523 3.318 1.00 80.44 86 GLY A CA 1
ATOM 711 C C . GLY A 1 86 ? 1.961 9.303 3.837 1.00 80.44 86 GLY A C 1
ATOM 712 O O . GLY A 1 86 ? 2.643 9.401 4.849 1.00 80.44 86 GLY A O 1
ATOM 713 N N . ASP A 1 87 ? 1.894 8.184 3.116 1.00 81.50 87 ASP A N 1
ATOM 714 C CA . ASP A 1 87 ? 2.424 6.876 3.515 1.00 81.50 87 ASP A CA 1
ATOM 715 C C . ASP A 1 87 ? 3.633 6.453 2.653 1.00 81.50 87 ASP A C 1
ATOM 717 O O . ASP A 1 87 ? 3.944 5.271 2.521 1.00 81.50 87 ASP A O 1
ATOM 721 N N . GLY A 1 88 ? 4.329 7.412 2.027 1.00 73.69 88 GLY A N 1
ATOM 722 C CA . GLY A 1 88 ? 5.455 7.138 1.120 1.00 73.69 88 GLY A CA 1
ATOM 723 C C . GLY A 1 88 ? 6.575 6.316 1.769 1.00 73.69 88 GLY A C 1
ATOM 724 O O . GLY A 1 88 ? 7.017 5.324 1.194 1.00 73.69 88 GLY A O 1
ATOM 725 N N . ALA A 1 89 ? 6.953 6.668 3.001 1.00 73.94 89 ALA A N 1
ATOM 726 C CA . ALA A 1 89 ? 7.987 5.962 3.760 1.00 73.94 89 ALA A CA 1
ATOM 727 C C . ALA A 1 89 ? 7.606 4.504 4.078 1.00 73.94 89 ALA A C 1
ATOM 729 O O . ALA A 1 89 ? 8.470 3.638 4.174 1.00 73.94 89 ALA A O 1
ATOM 730 N N . ILE A 1 90 ? 6.310 4.207 4.222 1.00 75.94 90 ILE A N 1
ATOM 731 C CA . ILE A 1 90 ? 5.840 2.845 4.504 1.00 75.94 90 ILE A CA 1
ATOM 732 C C . ILE A 1 90 ? 6.084 1.944 3.294 1.00 75.94 90 ILE A C 1
ATOM 734 O O . ILE A 1 90 ? 6.490 0.797 3.462 1.00 75.94 90 ILE A O 1
ATOM 738 N N . VAL A 1 91 ? 5.872 2.453 2.079 1.00 73.62 91 VAL A N 1
ATOM 739 C CA . VAL A 1 91 ? 6.169 1.699 0.855 1.00 73.62 91 VAL A CA 1
ATOM 740 C C . VAL A 1 91 ? 7.671 1.492 0.711 1.00 73.62 91 VAL A C 1
ATOM 742 O O . VAL A 1 91 ? 8.094 0.363 0.493 1.00 73.62 91 VAL A O 1
ATOM 745 N N . GLU A 1 92 ? 8.472 2.544 0.891 1.00 71.25 92 GLU A N 1
ATOM 746 C CA . GLU A 1 92 ? 9.936 2.473 0.765 1.00 71.25 92 GLU A CA 1
ATOM 747 C C . GLU A 1 92 ? 10.552 1.453 1.742 1.00 71.25 92 GLU A C 1
ATOM 749 O O . GLU A 1 92 ? 11.423 0.682 1.355 1.00 71.25 92 GLU A O 1
ATOM 754 N N . ASN A 1 93 ? 10.040 1.364 2.974 1.00 70.00 93 ASN A N 1
ATOM 755 C CA . ASN A 1 93 ? 10.560 0.436 3.985 1.00 70.00 93 ASN A CA 1
ATOM 756 C C . ASN A 1 93 ? 10.075 -1.016 3.826 1.00 70.00 93 ASN A C 1
ATOM 758 O O . ASN A 1 93 ? 10.720 -1.940 4.327 1.00 70.00 93 ASN A O 1
ATOM 762 N N . ASN A 1 94 ? 8.926 -1.237 3.177 1.00 68.31 94 ASN A N 1
ATOM 763 C CA . ASN A 1 94 ? 8.301 -2.563 3.097 1.00 68.31 94 ASN A CA 1
ATOM 764 C C . ASN A 1 94 ? 8.391 -3.216 1.713 1.00 68.31 94 ASN A C 1
ATOM 766 O O . ASN A 1 94 ? 8.245 -4.435 1.595 1.00 68.31 94 ASN A O 1
ATOM 770 N N . VAL A 1 95 ? 8.667 -2.445 0.660 1.00 65.50 95 VAL A N 1
ATOM 771 C CA . VAL A 1 95 ? 8.978 -3.002 -0.657 1.00 65.50 95 VAL A CA 1
ATOM 772 C C . VAL A 1 95 ? 10.402 -3.547 -0.626 1.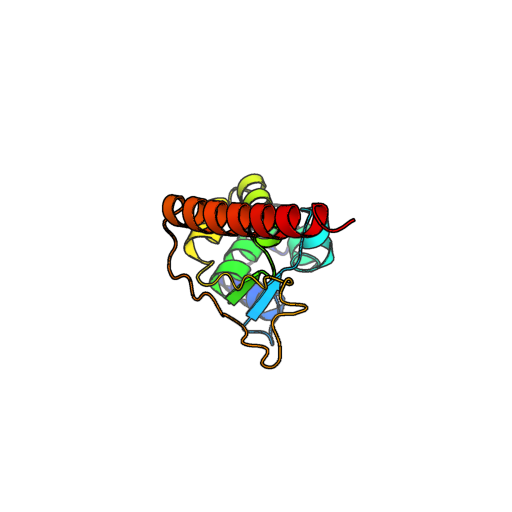00 65.50 95 VAL A C 1
ATOM 774 O O . VAL A 1 95 ? 11.375 -2.822 -0.785 1.00 65.50 95 VAL A O 1
ATOM 777 N N . LYS A 1 96 ? 10.511 -4.857 -0.398 1.00 56.38 96 LYS A N 1
ATOM 778 C CA . LYS A 1 96 ? 11.800 -5.560 -0.305 1.00 56.38 96 LYS A CA 1
ATOM 779 C C . LYS A 1 96 ? 12.291 -6.132 -1.634 1.00 56.38 96 LYS A C 1
ATOM 781 O O . LYS A 1 96 ? 13.469 -6.436 -1.741 1.00 56.38 96 LYS A O 1
ATOM 786 N N . HIS A 1 97 ? 11.398 -6.313 -2.613 1.00 52.19 97 HIS A N 1
ATOM 787 C CA . HIS A 1 97 ? 11.723 -6.968 -3.882 1.00 52.19 97 HIS A CA 1
ATOM 788 C C . HIS A 1 97 ? 10.946 -6.340 -5.042 1.00 52.19 97 HIS A C 1
ATOM 790 O O . HIS A 1 97 ? 9.719 -6.412 -5.094 1.00 52.19 97 HIS A O 1
ATOM 796 N N . ILE A 1 98 ? 11.661 -5.759 -6.004 1.00 55.88 98 ILE A N 1
ATOM 797 C CA . ILE A 1 98 ? 11.096 -5.303 -7.277 1.00 55.88 98 ILE A CA 1
ATOM 798 C C . ILE A 1 98 ? 11.553 -6.297 -8.346 1.00 55.88 98 ILE A C 1
ATOM 800 O O . ILE A 1 98 ? 12.741 -6.383 -8.637 1.00 55.88 98 ILE A O 1
ATOM 804 N N . MET A 1 99 ? 10.620 -7.063 -8.917 1.00 53.66 99 MET A N 1
ATOM 805 C CA . MET A 1 99 ? 10.915 -8.014 -9.994 1.00 53.66 99 MET A CA 1
ATOM 806 C C . MET A 1 99 ? 10.639 -7.384 -11.355 1.00 53.66 99 MET A C 1
ATOM 808 O O . MET A 1 99 ? 9.552 -7.514 -11.902 1.00 53.66 99 MET A O 1
ATOM 812 N N . ILE A 1 100 ? 11.632 -6.704 -11.916 1.00 54.75 100 ILE A N 1
AT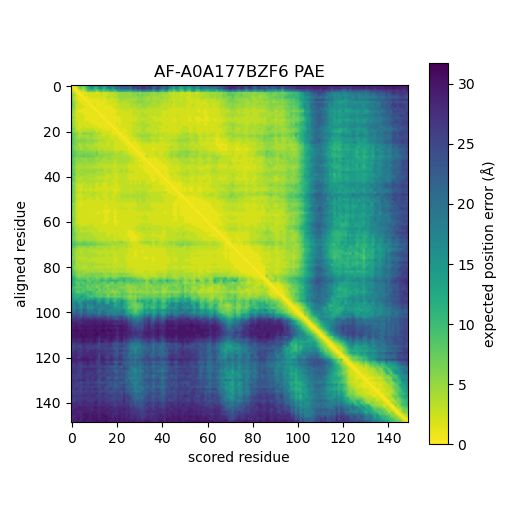OM 813 C CA . ILE A 1 100 ? 11.472 -6.062 -13.221 1.00 54.75 100 ILE A CA 1
ATOM 814 C C . ILE A 1 100 ? 11.536 -7.130 -14.309 1.00 54.75 100 ILE A C 1
ATOM 816 O O . ILE A 1 100 ? 12.590 -7.714 -14.558 1.00 54.75 100 ILE A O 1
ATOM 820 N N . PHE A 1 101 ? 10.408 -7.360 -14.970 1.00 52.47 101 PHE A N 1
ATOM 821 C CA . PHE A 1 101 ? 10.355 -8.146 -16.192 1.00 52.47 101 PHE A CA 1
ATOM 822 C C . PHE A 1 101 ? 10.720 -7.219 -17.349 1.00 52.47 101 PHE A C 1
ATOM 824 O O . PHE A 1 101 ? 9.911 -6.401 -17.789 1.00 52.47 101 PHE A O 1
ATOM 831 N N . VAL A 1 102 ? 11.966 -7.311 -17.813 1.00 50.78 102 VAL A N 1
ATOM 832 C CA . VAL A 1 102 ? 12.382 -6.656 -19.054 1.00 50.78 102 VAL 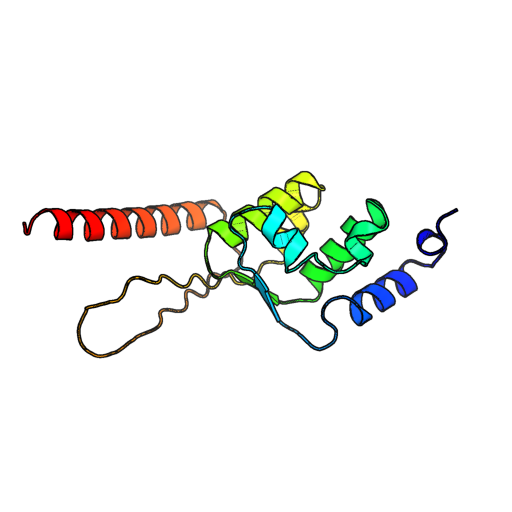A CA 1
ATOM 833 C C . VAL A 1 102 ? 11.894 -7.528 -20.208 1.00 50.78 102 VAL A C 1
ATOM 835 O O . VAL A 1 102 ? 12.574 -8.461 -20.627 1.00 50.78 102 VAL A O 1
ATOM 838 N N . ASP A 1 103 ? 10.696 -7.240 -20.712 1.00 42.47 103 ASP A N 1
ATOM 839 C CA . ASP A 1 103 ? 10.208 -7.820 -21.965 1.00 42.47 103 ASP A CA 1
ATOM 840 C C . ASP A 1 103 ? 10.974 -7.166 -23.131 1.00 42.47 103 ASP A C 1
ATOM 842 O O . ASP A 1 103 ? 10.485 -6.235 -23.758 1.00 42.47 103 ASP A O 1
ATOM 846 N N . ASN A 1 104 ? 12.220 -7.596 -23.354 1.00 36.97 104 ASN A N 1
ATOM 847 C CA . ASN A 1 104 ? 12.973 -7.398 -24.598 1.00 36.97 104 ASN A CA 1
ATOM 848 C C . ASN A 1 104 ? 14.133 -8.405 -24.681 1.00 36.97 104 ASN A C 1
ATOM 850 O O . ASN A 1 104 ? 15.304 -8.061 -24.573 1.00 36.97 104 ASN A O 1
ATOM 854 N N . LEU A 1 105 ? 13.781 -9.674 -24.880 1.00 37.25 105 LEU A N 1
ATOM 855 C CA . LEU A 1 105 ? 14.662 -10.702 -25.443 1.00 37.25 105 LEU A CA 1
ATOM 856 C C . LEU A 1 105 ? 13.857 -11.525 -26.455 1.00 37.25 105 LEU A C 1
ATOM 858 O O . LEU A 1 105 ? 13.753 -12.745 -26.381 1.00 37.25 105 LEU A O 1
ATOM 862 N N . ALA A 1 106 ? 13.242 -10.839 -27.416 1.00 34.25 106 ALA A N 1
ATOM 863 C CA . ALA A 1 106 ? 13.002 -11.480 -28.694 1.00 34.25 106 ALA A CA 1
ATOM 864 C C . ALA A 1 106 ? 14.304 -11.345 -29.496 1.00 34.25 106 ALA A C 1
ATOM 866 O O . ALA A 1 106 ? 14.672 -10.243 -29.883 1.00 34.25 106 ALA A O 1
ATOM 867 N N . MET A 1 107 ? 14.959 -12.486 -29.733 1.00 34.69 107 MET A N 1
ATOM 868 C CA . MET A 1 107 ? 15.999 -12.711 -30.753 1.00 34.69 107 MET A CA 1
ATOM 869 C C . MET A 1 107 ? 17.479 -12.562 -30.347 1.00 34.69 107 MET A C 1
ATOM 871 O O . MET A 1 107 ? 18.288 -12.110 -31.145 1.00 34.69 107 MET A O 1
ATOM 875 N N . ILE A 1 108 ? 17.883 -13.063 -29.175 1.00 33.53 108 ILE A N 1
ATOM 876 C CA . ILE A 1 108 ? 19.195 -13.733 -29.100 1.00 33.53 108 ILE A CA 1
ATOM 877 C C . ILE A 1 108 ? 18.894 -15.214 -28.914 1.00 33.53 108 ILE A C 1
ATOM 879 O O . ILE A 1 108 ? 18.174 -15.611 -28.000 1.00 33.53 108 ILE A O 1
ATOM 883 N N . GLU A 1 109 ? 19.322 -15.985 -29.901 1.00 31.95 109 GLU A N 1
ATOM 884 C CA . GLU A 1 109 ? 18.974 -17.373 -30.158 1.00 31.95 109 GLU A CA 1
ATOM 885 C C . GLU A 1 109 ? 18.946 -18.248 -28.895 1.00 31.95 109 GLU A C 1
ATOM 887 O O . GLU A 1 109 ? 19.897 -18.303 -28.123 1.00 31.95 109 GLU A O 1
ATOM 892 N N . GLY A 1 110 ? 17.841 -18.979 -28.728 1.00 32.84 110 GLY A N 1
ATOM 893 C CA . GLY A 1 110 ? 17.840 -20.286 -28.075 1.00 32.84 110 GLY A CA 1
ATOM 894 C C . GLY A 1 110 ? 18.401 -20.352 -26.656 1.00 32.84 110 GLY A C 1
ATOM 895 O O . GLY A 1 110 ? 19.372 -21.060 -26.434 1.00 32.84 110 GLY A O 1
ATOM 896 N N . ASN A 1 111 ? 17.776 -19.663 -25.700 1.00 31.25 111 ASN A N 1
ATOM 897 C CA . ASN A 1 111 ? 17.549 -20.116 -24.317 1.00 31.25 111 ASN A CA 1
ATOM 898 C C . ASN A 1 111 ? 17.036 -18.917 -23.518 1.00 31.25 111 ASN A C 1
ATOM 900 O O . ASN A 1 111 ? 17.802 -18.023 -23.168 1.00 31.25 111 ASN A O 1
ATOM 904 N N . GLY A 1 112 ? 15.727 -18.878 -23.255 1.00 30.70 112 GLY A N 1
ATOM 905 C CA . GLY A 1 112 ? 15.092 -17.831 -22.456 1.00 30.70 112 GLY A CA 1
ATOM 906 C C . GLY A 1 112 ? 15.591 -17.856 -21.013 1.00 30.70 112 GLY A C 1
ATOM 907 O O . GLY A 1 112 ? 14.959 -18.449 -20.143 1.00 30.70 112 GLY A O 1
ATOM 908 N N . ASN A 1 113 ? 16.733 -17.222 -20.764 1.00 31.14 113 ASN A N 1
ATOM 909 C CA . ASN A 1 113 ? 17.238 -16.981 -19.425 1.00 31.14 113 ASN A CA 1
ATOM 910 C C . ASN A 1 113 ? 16.552 -15.733 -18.873 1.00 31.14 113 ASN A C 1
ATOM 912 O O . ASN A 1 113 ? 16.901 -14.602 -19.202 1.00 31.14 113 ASN A O 1
ATOM 916 N N . PHE A 1 114 ? 15.553 -15.965 -18.026 1.00 39.72 114 PHE A N 1
ATOM 917 C CA . PHE A 1 114 ? 14.941 -14.942 -17.191 1.00 39.72 114 PHE A CA 1
ATOM 918 C C . PHE A 1 114 ? 15.970 -14.461 -16.163 1.00 39.72 114 PHE A C 1
ATOM 920 O O . PHE A 1 114 ? 16.317 -15.189 -15.233 1.00 39.72 114 PHE A O 1
ATOM 927 N N . SER A 1 115 ? 16.465 -13.237 -16.304 1.00 38.25 115 SER A N 1
ATOM 928 C CA . SER A 1 115 ? 17.290 -12.603 -15.278 1.00 38.25 115 SER A CA 1
ATOM 929 C C . SER A 1 115 ? 16.385 -11.996 -14.203 1.00 38.25 115 SER A C 1
ATOM 931 O O . SER A 1 115 ? 15.865 -10.892 -14.333 1.00 38.25 115 SER A O 1
ATOM 933 N N . THR A 1 116 ? 16.176 -12.731 -13.109 1.00 37.69 116 THR A N 1
ATOM 934 C CA . THR A 1 116 ? 15.585 -12.173 -11.887 1.00 37.69 116 THR A CA 1
ATOM 935 C C . THR A 1 116 ? 16.613 -11.279 -11.202 1.00 37.69 116 THR A C 1
ATOM 937 O O . THR A 1 116 ? 17.559 -11.777 -10.589 1.00 37.69 116 THR A O 1
ATOM 940 N N . PHE A 1 117 ? 16.434 -9.961 -11.270 1.00 40.72 117 PHE A N 1
ATOM 941 C CA . PHE A 1 117 ? 17.226 -9.034 -10.466 1.00 40.72 117 PHE A CA 1
ATOM 942 C C . PHE A 1 117 ? 16.652 -8.989 -9.051 1.00 40.72 117 PHE A C 1
ATOM 944 O O . PHE A 1 117 ? 15.613 -8.383 -8.795 1.00 40.72 117 PHE A O 1
ATOM 951 N N . ASN A 1 118 ? 17.309 -9.690 -8.129 1.00 36.19 118 ASN A N 1
ATOM 952 C CA . ASN A 1 118 ? 16.958 -9.664 -6.716 1.00 36.19 118 ASN A CA 1
ATOM 953 C C . ASN A 1 118 ? 17.665 -8.469 -6.081 1.00 36.19 118 ASN A C 1
ATOM 955 O O . ASN A 1 118 ? 18.781 -8.587 -5.578 1.00 36.19 118 ASN A O 1
ATOM 959 N N . VAL A 1 119 ? 17.056 -7.293 -6.196 1.00 42.12 119 VAL A N 1
ATOM 960 C CA . VAL A 1 119 ? 17.639 -6.081 -5.628 1.00 42.12 119 VAL A CA 1
ATOM 961 C C . VAL A 1 119 ? 17.136 -5.953 -4.197 1.00 42.12 119 VAL A C 1
ATOM 963 O O . VAL A 1 119 ? 15.930 -5.859 -3.973 1.00 42.12 119 VAL A O 1
ATOM 966 N N . GLY A 1 120 ? 18.057 -6.081 -3.239 1.00 40.06 120 GLY A N 1
ATOM 967 C CA . GLY A 1 120 ? 17.785 -5.991 -1.805 1.00 40.06 120 GLY A CA 1
ATOM 968 C C . GLY A 1 120 ? 17.363 -4.580 -1.361 1.00 40.06 120 GLY A C 1
ATOM 969 O O . GLY A 1 120 ? 16.960 -3.773 -2.197 1.00 40.06 120 GLY A O 1
ATOM 970 N N . PRO A 1 121 ? 17.423 -4.261 -0.050 1.00 37.81 121 PRO A N 1
ATOM 971 C CA . PRO A 1 121 ? 16.986 -2.962 0.466 1.00 37.81 121 PRO A CA 1
ATOM 972 C C . PRO A 1 121 ? 17.742 -1.836 -0.253 1.00 37.81 121 PRO A C 1
ATOM 974 O O . PRO A 1 121 ? 18.963 -1.747 -0.173 1.00 37.81 121 PRO A O 1
ATOM 977 N N . PHE A 1 122 ? 16.997 -1.045 -1.022 1.00 52.34 122 PHE A N 1
ATOM 978 C CA . PHE A 1 122 ? 17.530 -0.184 -2.074 1.00 52.34 122 PHE A CA 1
ATOM 979 C C . PHE A 1 122 ? 18.022 1.162 -1.524 1.00 52.34 122 PHE A C 1
ATOM 981 O O . PHE A 1 122 ? 17.251 1.891 -0.898 1.00 52.34 122 PHE A O 1
ATOM 988 N N . ASP A 1 123 ? 19.257 1.542 -1.859 1.00 45.31 123 ASP A N 1
ATOM 989 C CA . ASP A 1 123 ? 19.667 2.947 -1.901 1.00 45.31 123 ASP A CA 1
ATOM 990 C C . ASP A 1 123 ? 19.134 3.561 -3.212 1.00 45.31 123 ASP A C 1
ATOM 992 O O . ASP A 1 123 ? 19.402 3.066 -4.311 1.00 45.31 123 ASP A O 1
ATOM 996 N N . MET A 1 124 ? 18.322 4.619 -3.125 1.00 45.50 124 MET A N 1
ATOM 997 C CA . MET A 1 124 ? 17.660 5.225 -4.293 1.00 45.50 124 MET A CA 1
ATOM 998 C C . MET A 1 124 ? 18.645 5.723 -5.364 1.00 45.50 124 MET A C 1
ATOM 1000 O O . MET A 1 124 ? 18.257 5.880 -6.525 1.00 45.50 124 MET A O 1
ATOM 1004 N N . VAL A 1 125 ? 19.907 5.963 -5.000 1.00 48.72 125 VAL A N 1
ATOM 1005 C CA . VAL A 1 125 ? 20.966 6.353 -5.940 1.00 48.72 125 VAL A CA 1
ATOM 1006 C C . VAL A 1 125 ? 21.374 5.181 -6.836 1.00 48.72 125 VAL A C 1
ATOM 1008 O O . VAL A 1 125 ? 21.435 5.341 -8.054 1.00 48.72 125 VAL A O 1
ATOM 1011 N N . GLU A 1 126 ? 21.569 3.989 -6.269 1.00 47.31 126 GLU A N 1
ATOM 1012 C CA . GLU A 1 126 ? 21.902 2.782 -7.039 1.00 47.31 126 GLU A CA 1
ATOM 1013 C C . GLU A 1 126 ? 20.754 2.366 -7.957 1.00 47.31 126 GLU A C 1
ATOM 1015 O O . GLU A 1 126 ? 20.995 1.969 -9.094 1.00 47.31 126 GLU A O 1
ATOM 1020 N N . ALA A 1 127 ? 19.505 2.547 -7.515 1.00 50.50 127 ALA A N 1
ATOM 1021 C CA . ALA A 1 127 ? 18.331 2.303 -8.348 1.00 50.50 127 ALA A CA 1
ATOM 1022 C C . ALA A 1 127 ? 18.389 3.149 -9.614 1.00 50.50 127 ALA A C 1
ATOM 1024 O O . ALA A 1 127 ? 18.345 2.623 -10.721 1.00 50.50 127 ALA A O 1
ATOM 1025 N N . ASN A 1 128 ? 18.535 4.464 -9.452 1.00 50.75 128 ASN A N 1
ATOM 1026 C CA . ASN A 1 128 ? 18.572 5.386 -10.579 1.00 50.75 128 ASN A CA 1
ATOM 1027 C C . ASN A 1 128 ? 19.738 5.096 -11.529 1.00 50.75 128 ASN A C 1
ATOM 1029 O O . ASN A 1 128 ? 19.560 5.258 -12.731 1.00 50.75 128 ASN A O 1
ATOM 1033 N N . ASN A 1 129 ? 20.881 4.626 -11.022 1.00 53.78 129 ASN A N 1
ATOM 1034 C CA . ASN A 1 129 ? 22.022 4.250 -11.855 1.00 53.78 129 ASN A CA 1
ATOM 1035 C C . ASN A 1 129 ? 21.757 2.960 -12.642 1.00 53.78 129 ASN A C 1
ATOM 1037 O O . ASN A 1 129 ? 21.904 2.965 -13.860 1.00 53.78 129 ASN A O 1
ATOM 1041 N N . VAL A 1 130 ? 21.262 1.900 -11.992 1.00 58.16 130 VAL A N 1
ATOM 1042 C CA . VAL A 1 130 ? 20.881 0.645 -12.669 1.00 58.16 130 VAL A CA 1
ATOM 1043 C C . VAL A 1 130 ? 19.767 0.894 -13.692 1.00 58.16 130 VAL A C 1
ATOM 1045 O O . VAL A 1 130 ? 19.775 0.333 -14.785 1.00 58.16 130 VAL A O 1
ATOM 1048 N N . PHE A 1 131 ? 18.817 1.779 -13.382 1.00 56.38 131 PHE A N 1
ATOM 1049 C CA . PHE A 1 131 ? 17.762 2.170 -14.316 1.00 56.38 131 PHE A CA 1
ATOM 1050 C C . PHE A 1 131 ? 18.270 3.054 -15.456 1.00 56.38 131 PHE A C 1
ATOM 1052 O O . PHE A 1 131 ? 17.796 2.895 -16.579 1.00 56.38 131 PHE A O 1
ATOM 1059 N N . ALA A 1 132 ? 19.215 3.963 -15.205 1.00 57.00 132 ALA A N 1
ATOM 1060 C CA . ALA A 1 132 ? 19.860 4.749 -16.252 1.00 57.00 132 ALA A CA 1
ATOM 1061 C C . ALA A 1 132 ? 20.665 3.848 -17.195 1.00 57.00 132 ALA A C 1
ATOM 1063 O O . ALA A 1 132 ? 20.591 4.039 -18.404 1.00 57.00 132 ALA A O 1
ATOM 1064 N N . GLU A 1 133 ? 21.352 2.835 -16.665 1.00 56.47 133 GLU A N 1
ATOM 1065 C CA . GLU A 1 133 ? 22.062 1.822 -17.451 1.00 56.47 133 GLU A CA 1
ATOM 1066 C C . GLU A 1 133 ? 21.100 0.944 -18.257 1.00 56.47 133 GLU A C 1
ATOM 1068 O O . GLU A 1 133 ? 21.295 0.778 -19.457 1.00 56.47 133 GLU A O 1
ATOM 1073 N N . LEU A 1 134 ? 20.009 0.448 -17.662 1.00 54.97 134 LEU A N 1
ATOM 1074 C CA . LEU A 1 134 ? 18.995 -0.327 -18.390 1.00 54.97 134 LEU A CA 1
ATOM 1075 C C . LEU A 1 134 ? 18.293 0.504 -19.472 1.00 54.97 134 LEU A C 1
ATOM 1077 O O . LEU A 1 134 ? 18.046 0.004 -20.568 1.00 54.97 134 LEU A O 1
ATOM 1081 N N . HIS A 1 135 ? 17.992 1.773 -19.194 1.00 53.31 135 HIS A N 1
ATOM 1082 C CA . HIS A 1 135 ? 17.411 2.683 -20.178 1.00 53.31 135 HIS A CA 1
ATOM 1083 C C . HIS A 1 135 ? 18.420 3.033 -21.282 1.00 53.31 135 HIS A C 1
ATOM 1085 O O . HIS A 1 135 ? 18.046 3.096 -22.450 1.00 53.31 135 HIS A O 1
ATOM 1091 N N . ALA A 1 136 ? 19.699 3.228 -20.947 1.00 55.50 136 ALA A N 1
ATOM 1092 C CA . ALA A 1 136 ? 20.764 3.433 -21.927 1.00 55.50 136 ALA A CA 1
ATOM 1093 C C . ALA A 1 136 ? 20.928 2.205 -22.833 1.00 55.50 136 ALA A C 1
ATOM 1095 O O . ALA A 1 136 ? 20.939 2.362 -24.050 1.00 55.50 136 ALA A O 1
ATOM 1096 N N . LEU A 1 137 ? 20.929 0.996 -22.262 1.00 52.25 137 LEU A N 1
ATOM 1097 C CA . LEU A 1 137 ? 20.974 -0.265 -23.004 1.00 52.25 137 LEU A CA 1
ATOM 1098 C C . LEU A 1 137 ? 19.746 -0.443 -23.908 1.00 52.25 137 LEU A C 1
ATOM 1100 O O . LEU A 1 137 ? 19.892 -0.828 -25.062 1.00 52.25 137 LEU A O 1
ATOM 1104 N N . GLN A 1 138 ? 18.537 -0.114 -23.442 1.00 49.53 138 GLN A N 1
ATOM 1105 C CA . GLN A 1 138 ? 17.335 -0.155 -24.287 1.00 49.53 138 GLN A CA 1
ATOM 1106 C C . GLN A 1 138 ? 17.390 0.852 -25.447 1.00 49.53 138 GLN A C 1
ATOM 1108 O O . GLN A 1 138 ? 16.960 0.530 -26.553 1.00 49.53 138 GLN A O 1
ATOM 1113 N N . VAL A 1 139 ? 17.930 2.053 -25.217 1.00 54.94 139 VAL A N 1
ATOM 1114 C CA . VAL A 1 139 ? 18.110 3.077 -26.261 1.00 54.94 139 VAL A CA 1
ATOM 1115 C C . VAL A 1 139 ? 19.195 2.673 -27.262 1.00 54.94 139 VAL A C 1
ATOM 1117 O O . VAL A 1 139 ? 19.036 2.908 -28.457 1.00 54.94 139 VAL A O 1
ATOM 1120 N N . GLU A 1 140 ? 20.283 2.061 -26.804 1.00 49.28 140 GLU A N 1
ATOM 1121 C CA . GLU A 1 140 ? 21.384 1.595 -27.652 1.00 49.28 140 GLU A CA 1
ATOM 1122 C C . GLU A 1 140 ? 20.962 0.405 -28.523 1.00 49.28 140 GLU A C 1
ATOM 1124 O O . GLU A 1 140 ? 21.199 0.403 -29.730 1.00 49.28 140 GLU A O 1
ATOM 1129 N N . VAL A 1 141 ? 20.229 -0.548 -27.944 1.00 49.84 141 VAL A N 1
ATOM 1130 C CA . VAL A 1 141 ? 19.613 -1.656 -28.683 1.00 49.84 141 VAL A CA 1
ATOM 1131 C C . VAL A 1 141 ? 18.587 -1.126 -29.690 1.00 49.84 141 VAL A C 1
ATOM 1133 O O . VAL A 1 141 ? 18.629 -1.522 -30.848 1.00 49.84 141 VAL A O 1
ATOM 1136 N N . GLY A 1 142 ? 17.727 -0.176 -29.304 1.00 41.84 142 GLY A N 1
ATOM 1137 C CA . GLY A 1 142 ? 16.766 0.453 -30.220 1.00 41.84 142 GLY A CA 1
ATOM 1138 C C . GLY A 1 142 ? 17.421 1.182 -31.401 1.00 41.84 142 GLY A C 1
ATOM 1139 O O . GLY A 1 142 ? 16.954 1.059 -32.527 1.00 41.84 142 GLY A O 1
ATOM 1140 N N . ARG A 1 143 ? 18.547 1.875 -31.179 1.00 46.38 143 ARG A N 1
ATOM 1141 C CA . ARG A 1 143 ? 19.293 2.572 -32.245 1.00 46.38 143 ARG A CA 1
ATOM 1142 C C . ARG A 1 143 ? 19.985 1.637 -33.231 1.00 46.38 143 ARG A C 1
ATOM 1144 O O . ARG A 1 143 ? 20.128 2.006 -34.392 1.00 46.38 143 ARG A O 1
ATOM 1151 N N . ASN A 1 144 ? 20.419 0.459 -32.790 1.00 45.78 144 ASN A N 1
ATOM 1152 C CA . ASN A 1 144 ? 21.060 -0.510 -33.679 1.00 45.78 144 ASN A CA 1
ATOM 1153 C C . ASN A 1 144 ? 20.068 -1.146 -34.666 1.00 45.78 144 ASN A C 1
ATOM 1155 O O . ASN A 1 144 ? 20.484 -1.537 -35.751 1.00 45.78 144 ASN A O 1
ATOM 1159 N N . TYR A 1 145 ? 18.771 -1.183 -34.344 1.00 44.28 145 TYR A N 1
ATOM 1160 C CA . TYR A 1 145 ? 17.739 -1.696 -35.254 1.00 44.28 145 TYR A CA 1
ATOM 1161 C C . TYR A 1 145 ? 17.185 -0.650 -36.236 1.00 44.28 145 TYR A C 1
ATOM 1163 O O . TYR A 1 145 ? 16.639 -1.029 -37.267 1.00 44.28 145 TYR A O 1
ATOM 1171 N N . ASP A 1 146 ? 17.372 0.649 -35.979 1.00 42.31 146 ASP A N 1
ATOM 1172 C CA . ASP A 1 146 ? 16.966 1.724 -36.902 1.00 42.31 146 ASP A CA 1
ATOM 1173 C C . ASP A 1 146 ? 18.000 1.993 -38.022 1.00 42.31 146 ASP A C 1
ATOM 1175 O O . ASP A 1 146 ? 17.770 2.843 -38.883 1.00 42.31 146 ASP A O 1
ATOM 1179 N N . MET A 1 147 ? 19.142 1.289 -38.033 1.00 43.09 147 MET A N 1
ATOM 1180 C CA . MET A 1 147 ? 20.190 1.414 -39.064 1.00 43.09 147 MET A CA 1
ATOM 1181 C C . MET A 1 147 ? 20.189 0.293 -40.123 1.00 43.09 147 MET A C 1
ATOM 1183 O O . MET A 1 147 ? 21.038 0.317 -41.012 1.00 43.09 147 MET A O 1
ATOM 1187 N N . GLU A 1 148 ? 19.240 -0.649 -40.081 1.00 40.84 148 GLU A N 1
ATOM 1188 C CA . GLU A 1 148 ? 19.074 -1.705 -41.099 1.00 40.84 148 GLU A CA 1
ATOM 1189 C C . GLU A 1 148 ? 17.751 -1.580 -41.887 1.00 40.84 148 GLU A C 1
ATOM 1191 O O . GLU A 1 148 ? 17.002 -2.550 -42.028 1.00 40.84 148 GLU A O 1
ATOM 1196 N N . ILE A 1 149 ? 17.458 -0.390 -42.432 1.00 37.62 149 ILE A N 1
ATOM 1197 C CA . ILE A 1 149 ? 16.463 -0.206 -43.512 1.00 37.62 149 ILE A CA 1
ATOM 1198 C C . ILE A 1 149 ? 17.084 0.579 -44.666 1.00 37.62 149 ILE A C 1
ATOM 1200 O O . ILE A 1 149 ? 17.635 1.673 -44.406 1.00 37.62 149 ILE A O 1
#

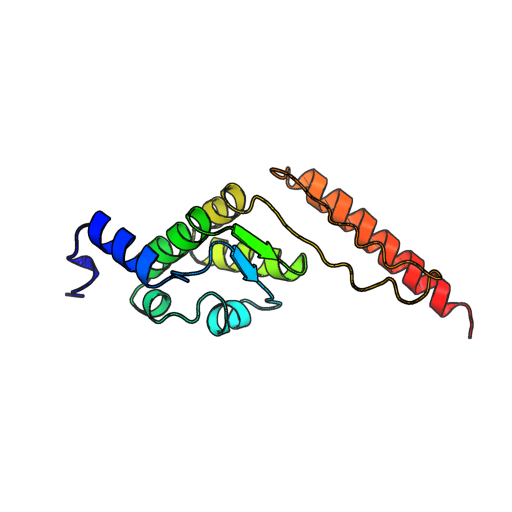Secondary structure (DSSP, 8-state):
--TTTTS-HHHHHHHHHHHS-TT-SEEEE--SSHHHHHHTTT-STHHHH-HHHHHHHHHHHHHHSEEEESSHHHHHHHHHHHHHHT-HHHHHHH-----------SSSSS----------S--HHHHHHHHHHHHHHHHHHHHHHTT--

Nearest PDB structures (foldseek):
  3b8i-assembly1_A  TM=3.171E-01  e=2.944E+00  Pseudomonas aeruginosa PAO1
  2idk-assembly1_A  TM=3.810E-01  e=7.440E+00  Rattus norvegicus

Organism: NCBI:txid1460663

InterPro domains:
  IPR045518 2EXR domain [PF20150] (3-71)

Sequence (149 aa):
MAPFMSLPGELRTLIYDMVLFPHHSCIQIHASHPKDLLRTTLKSPIFRLCRTVRHEAFARLCESKHLQFRDYMSYKTLLQYARNIGDGAIVENNVKHIMIFVDNLAMIEGNGNFSTFNVGPFDMVEANNVFAELHALQVEVGRNYDMEI

Solvent-accessible surface area (backbone atoms only — not comparable to full-atom values): 8834 Å² total; per-residue (Å²): 129,68,77,72,76,75,48,56,69,68,60,51,51,54,49,39,52,63,68,63,55,63,92,49,62,61,45,82,41,78,22,85,43,61,67,41,38,49,68,57,87,50,46,55,68,63,57,68,72,42,72,67,51,26,49,55,47,49,50,49,48,37,71,71,28,48,50,34,20,48,38,69,55,21,47,51,26,50,42,52,47,27,47,74,77,70,45,32,68,54,47,67,74,41,54,55,43,56,50,53,63,77,93,76,76,86,81,68,82,91,69,92,75,81,73,80,57,83,50,58,87,76,57,73,67,60,50,54,49,55,48,48,49,52,51,48,50,53,51,52,55,54,54,63,64,73,72,76,123

Radius of gyration: 18.95 Å; Cα contacts (8 Å, |Δi|>4): 142; chains: 1; bounding box: 42×32×62 Å